Protein AF-0000000067925619 (afdb_homodimer)

Organism: Mesorhizobium plurifarium (NCBI:txid69974)

pLDDT: mean 76.19, std 25.19, range [33.88, 98.88]

Structure (mmCIF, N/CA/C/O backbone):
data_AF-0000000067925619-model_v1
#
loop_
_entity.id
_entity.type
_entity.pdbx_description
1 polymer Antitoxin
#
loop_
_atom_site.group_PDB
_atom_site.id
_atom_site.type_symbol
_atom_site.label_atom_id
_atom_site.label_alt_id
_atom_site.label_comp_id
_atom_site.label_asym_id
_atom_site.label_entity_id
_atom_site.label_seq_id
_atom_site.pdbx_PDB_ins_code
_atom_site.Cartn_x
_atom_site.Cartn_y
_atom_site.Cartn_z
_atom_site.occupancy
_atom_site.B_iso_or_equiv
_atom_site.auth_seq_id
_atom_site.auth_comp_id
_atom_site.auth_asym_id
_atom_site.auth_atom_id
_atom_site.pdbx_PDB_model_num
ATOM 1 N N . MET A 1 1 ? -0.078 -4.473 13.352 1 92.56 1 MET A N 1
ATOM 2 C CA . MET A 1 1 ? -0.211 -4.531 11.898 1 92.56 1 MET A CA 1
ATOM 3 C C . MET A 1 1 ? 0.099 -5.934 11.383 1 92.56 1 MET A C 1
ATOM 5 O O . MET A 1 1 ? 1.13 -6.512 11.727 1 92.56 1 MET A O 1
ATOM 9 N N . LYS A 1 2 ? -0.859 -6.633 10.609 1 97.44 2 LYS A N 1
ATOM 10 C CA . LYS A 1 2 ? -0.657 -7.965 10.047 1 97.44 2 LYS A CA 1
ATOM 11 C C . LYS A 1 2 ? 0.432 -7.949 8.977 1 97.44 2 LYS A C 1
ATOM 13 O O . LYS A 1 2 ? 0.589 -6.961 8.258 1 97.44 2 LYS A O 1
ATOM 18 N N . GLN A 1 3 ? 1.152 -9.117 8.922 1 98.56 3 GLN A N 1
ATOM 19 C CA . GLN A 1 3 ? 2.252 -9.203 7.965 1 98.56 3 GLN A CA 1
ATOM 20 C C . GLN A 1 3 ? 2.068 -10.383 7.02 1 98.56 3 GLN A C 1
ATOM 22 O O . GLN A 1 3 ? 1.642 -11.461 7.438 1 98.56 3 GLN A O 1
ATOM 27 N N . TYR A 1 4 ? 2.408 -10.203 5.801 1 98.69 4 TYR A N 1
ATOM 28 C CA . TYR A 1 4 ? 2.414 -11.25 4.785 1 98.69 4 TYR A CA 1
ATOM 29 C C . TYR A 1 4 ? 3.736 -11.266 4.027 1 98.69 4 TYR A C 1
ATOM 31 O O . TYR A 1 4 ? 4.289 -10.211 3.707 1 98.69 4 TYR A O 1
ATOM 39 N N . PRO A 1 5 ? 4.266 -12.453 3.791 1 98.69 5 PRO A N 1
ATOM 40 C CA . PRO A 1 5 ? 5.395 -12.492 2.859 1 98.69 5 PRO A CA 1
ATOM 41 C C . PRO A 1 5 ? 5.004 -12.094 1.439 1 98.69 5 PRO A C 1
ATOM 43 O O . PRO A 1 5 ? 3.867 -12.328 1.018 1 98.69 5 PRO A O 1
ATOM 46 N N . SER A 1 6 ? 5.895 -11.406 0.731 1 98.56 6 SER A N 1
ATOM 47 C CA . SER A 1 6 ? 5.629 -10.969 -0.634 1 98.56 6 SER A CA 1
ATOM 48 C C . SER A 1 6 ? 5.148 -12.117 -1.507 1 98.56 6 SER A C 1
ATOM 50 O O . SER A 1 6 ? 4.34 -11.922 -2.418 1 98.56 6 SER A O 1
ATOM 52 N N . THR A 1 7 ? 5.613 -13.367 -1.2 1 97.94 7 THR A N 1
ATOM 53 C CA . THR A 1 7 ? 5.191 -14.539 -1.955 1 97.94 7 THR A CA 1
ATOM 54 C C . THR A 1 7 ? 3.68 -14.734 -1.853 1 97.94 7 THR A C 1
ATOM 56 O O . THR A 1 7 ? 3.062 -15.328 -2.742 1 97.94 7 THR A O 1
ATOM 59 N N . ASP A 1 8 ? 3.064 -14.25 -0.784 1 98.5 8 ASP A N 1
ATOM 60 C CA . ASP A 1 8 ? 1.619 -14.375 -0.619 1 98.5 8 ASP A CA 1
ATOM 61 C C . ASP A 1 8 ? 0.874 -13.516 -1.637 1 98.5 8 ASP A C 1
ATOM 63 O O . ASP A 1 8 ? -0.281 -13.797 -1.967 1 98.5 8 ASP A O 1
ATOM 67 N N . LEU A 1 9 ? 1.46 -12.461 -2.139 1 98.56 9 LEU A N 1
ATOM 68 C CA . LEU A 1 9 ? 0.849 -11.664 -3.197 1 98.56 9 LEU A CA 1
ATOM 69 C C . LEU A 1 9 ? 0.691 -12.484 -4.473 1 98.56 9 LEU A C 1
ATOM 71 O O . LEU A 1 9 ? -0.276 -12.305 -5.219 1 98.56 9 LEU A O 1
ATOM 75 N N . LYS A 1 10 ? 1.576 -13.43 -4.625 1 96.94 10 LYS A N 1
ATOM 76 C CA . LYS A 1 10 ? 1.516 -14.312 -5.789 1 96.94 10 LYS A CA 1
ATOM 77 C C . LYS A 1 10 ? 0.575 -15.492 -5.535 1 96.94 10 LYS A C 1
ATOM 79 O O . LYS A 1 10 ? -0.207 -15.867 -6.41 1 96.94 10 LYS A O 1
ATOM 84 N N . GLN A 1 11 ? 0.623 -16 -4.352 1 97.38 11 GLN A N 1
ATOM 85 C CA . GLN A 1 11 ? 0.005 -17.297 -4.078 1 97.38 11 GLN A CA 1
ATOM 86 C C . GLN A 1 11 ? -1.376 -17.125 -3.453 1 97.38 11 GLN A C 1
ATOM 88 O O . GLN A 1 11 ? -2.246 -17.984 -3.613 1 97.38 11 GLN A O 1
ATOM 93 N N . ASN A 1 12 ? -1.555 -16.094 -2.658 1 98 12 ASN A N 1
ATOM 94 C CA . ASN A 1 12 ? -2.77 -15.883 -1.879 1 98 12 ASN A CA 1
ATOM 95 C C . ASN A 1 12 ? -3.242 -14.438 -1.968 1 98 12 ASN A C 1
ATOM 97 O O . ASN A 1 12 ? -3.576 -13.828 -0.952 1 98 12 ASN A O 1
ATOM 101 N N . LEU A 1 13 ? -3.258 -13.93 -3.17 1 98.44 13 LEU A N 1
ATOM 102 C CA . LEU A 1 13 ? -3.527 -12.516 -3.381 1 98.44 13 LEU A CA 1
ATOM 103 C C . LEU A 1 13 ? -4.867 -12.117 -2.768 1 98.44 13 LEU A C 1
ATOM 105 O O . LEU A 1 13 ? -4.965 -11.094 -2.086 1 98.44 13 LEU A O 1
ATOM 109 N N . GLY A 1 14 ? -5.918 -12.844 -3.01 1 98.06 14 GLY A N 1
ATOM 110 C CA . GLY A 1 14 ? -7.254 -12.547 -2.52 1 98.06 14 GLY A CA 1
ATOM 111 C C 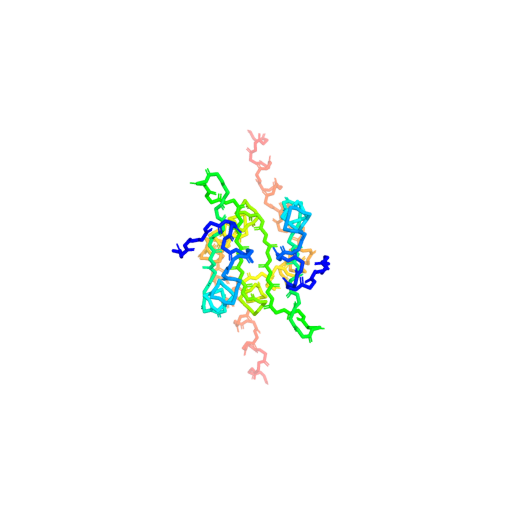. GLY A 1 14 ? -7.305 -12.32 -1.021 1 98.06 14 GLY A C 1
ATOM 112 O O . GLY A 1 14 ? -7.922 -11.359 -0.553 1 98.06 14 GLY A O 1
ATOM 113 N N . ASP A 1 15 ? -6.656 -13.203 -0.279 1 98.44 15 ASP A N 1
ATOM 114 C CA . ASP A 1 15 ? -6.621 -13.102 1.177 1 98.44 15 ASP A CA 1
ATOM 115 C C . ASP A 1 15 ? -5.859 -11.859 1.62 1 98.44 15 ASP A C 1
ATOM 117 O O . ASP A 1 15 ? -6.27 -11.172 2.562 1 98.44 15 ASP A O 1
ATOM 121 N N . VAL A 1 16 ? -4.746 -11.586 0.963 1 98.75 16 VAL A N 1
ATOM 122 C CA . VAL A 1 16 ? -3.93 -10.422 1.315 1 98.75 16 VAL A CA 1
ATOM 123 C C . VAL A 1 16 ? -4.715 -9.141 1.051 1 98.75 16 VAL A C 1
ATOM 125 O O . VAL A 1 16 ? -4.738 -8.234 1.889 1 98.75 16 VAL A O 1
ATOM 128 N N . LEU A 1 17 ? -5.418 -9.055 -0.112 1 98.69 17 LEU A N 1
ATOM 129 C CA . LEU A 1 17 ? -6.211 -7.879 -0.438 1 98.69 17 LEU A CA 1
ATOM 130 C C . LEU A 1 17 ? -7.379 -7.727 0.531 1 98.69 17 LEU A C 1
ATOM 132 O O . LEU A 1 17 ? -7.719 -6.609 0.931 1 98.69 17 LEU A O 1
ATOM 136 N N . ALA A 1 18 ? -7.992 -8.828 0.896 1 98.69 18 ALA A N 1
ATOM 137 C CA . ALA A 1 18 ? -9.078 -8.781 1.871 1 98.69 18 ALA A CA 1
ATOM 138 C C . ALA A 1 18 ? -8.594 -8.211 3.203 1 98.69 18 ALA A C 1
ATOM 140 O O . ALA A 1 18 ? -9.266 -7.371 3.807 1 98.69 18 ALA A O 1
ATOM 141 N N . ALA A 1 19 ? -7.461 -8.672 3.633 1 98.75 19 ALA A N 1
ATOM 142 C CA . ALA A 1 19 ? -6.879 -8.156 4.871 1 98.75 19 ALA A CA 1
ATOM 143 C C . ALA A 1 19 ? -6.57 -6.668 4.754 1 98.75 19 ALA A C 1
ATOM 145 O O . ALA A 1 19 ? -6.871 -5.891 5.664 1 98.75 19 ALA A O 1
ATOM 146 N N . ALA A 1 20 ? -6.055 -6.238 3.637 1 98.62 20 ALA A N 1
ATOM 147 C CA . ALA A 1 20 ? -5.688 -4.844 3.393 1 98.62 20 ALA A CA 1
ATOM 148 C C . ALA A 1 20 ? -6.926 -3.953 3.33 1 98.62 20 ALA A C 1
ATOM 150 O O . ALA A 1 20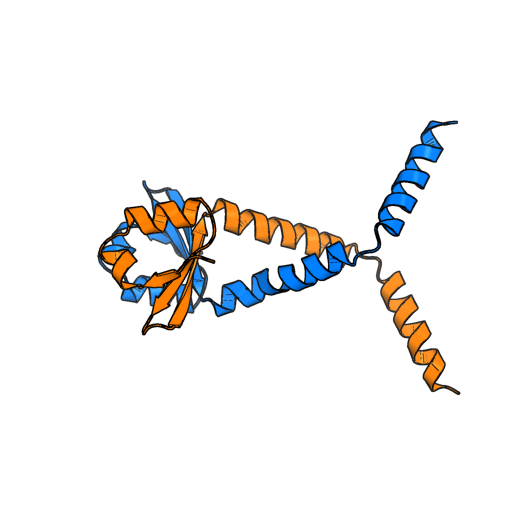 ? -6.84 -2.746 3.566 1 98.62 20 ALA A O 1
ATOM 151 N N . SER A 1 21 ? -8.062 -4.555 2.939 1 98.38 21 SER A N 1
ATOM 152 C CA . SER A 1 21 ? -9.312 -3.801 2.885 1 98.38 21 SER A CA 1
ATOM 153 C C . SER A 1 21 ? -9.789 -3.418 4.281 1 98.38 21 SER A C 1
ATOM 155 O O . SER A 1 21 ? -10.508 -2.432 4.449 1 98.38 21 SER A O 1
ATOM 157 N N . GLN A 1 22 ? -9.383 -4.223 5.262 1 98.06 22 GLN A N 1
ATOM 158 C CA . GLN A 1 22 ? -9.82 -3.98 6.629 1 98.06 22 GLN A CA 1
ATOM 159 C C . GLN A 1 22 ? -8.875 -3.037 7.359 1 98.06 22 GLN A C 1
ATOM 161 O O . GLN A 1 22 ? -9.312 -2.164 8.109 1 98.06 22 GLN A O 1
ATOM 166 N N . GLN A 1 23 ? -7.617 -3.246 7.176 1 97.56 23 GLN A N 1
ATOM 167 C CA . GLN A 1 23 ? -6.562 -2.422 7.758 1 97.56 23 GLN A CA 1
ATOM 168 C C . GLN A 1 23 ? -5.262 -2.557 6.977 1 97.56 23 GLN A C 1
ATOM 170 O O . GLN A 1 23 ? -5.02 -3.582 6.336 1 97.56 23 GLN A O 1
ATOM 175 N N . PRO A 1 24 ? -4.406 -1.529 7.059 1 97.69 24 PRO A N 1
ATOM 176 C CA . PRO A 1 24 ? -3.105 -1.665 6.395 1 97.69 24 PRO A CA 1
ATOM 177 C C . PRO A 1 24 ? -2.352 -2.92 6.828 1 97.69 24 PRO A C 1
ATOM 179 O O . PRO A 1 24 ? -2.395 -3.297 8 1 97.69 24 PRO A O 1
ATOM 182 N N . VAL A 1 25 ? -1.647 -3.514 5.844 1 98.69 25 VAL A N 1
ATOM 183 C CA . VAL A 1 25 ? -0.834 -4.688 6.148 1 98.69 25 VAL A CA 1
ATOM 184 C C . VAL A 1 25 ? 0.589 -4.477 5.641 1 98.69 25 VAL A C 1
ATOM 186 O O . VAL A 1 25 ? 0.806 -3.752 4.664 1 98.69 25 VAL A O 1
ATOM 189 N N . SER A 1 26 ? 1.506 -5.133 6.305 1 98.69 26 SER A N 1
ATOM 190 C CA . SER A 1 26 ? 2.9 -5.062 5.875 1 98.69 26 SER A CA 1
ATOM 191 C C . SER A 1 26 ? 3.26 -6.238 4.977 1 98.69 26 SER A C 1
ATOM 193 O O . SER A 1 26 ? 2.82 -7.367 5.211 1 98.69 26 SER A O 1
ATOM 195 N N . ILE A 1 27 ? 3.918 -5.969 3.98 1 98.88 27 ILE A N 1
ATOM 196 C CA . ILE A 1 27 ? 4.469 -6.973 3.082 1 98.88 27 ILE A CA 1
ATOM 197 C C . ILE A 1 27 ? 5.961 -7.148 3.355 1 98.88 27 ILE A C 1
ATOM 199 O O . ILE A 1 27 ? 6.723 -6.18 3.326 1 98.88 27 ILE A O 1
ATOM 203 N N . THR A 1 28 ? 6.355 -8.406 3.658 1 98.81 28 THR A N 1
ATOM 204 C CA . THR A 1 28 ? 7.75 -8.672 3.99 1 98.81 28 THR A CA 1
ATOM 205 C C . THR A 1 28 ? 8.5 -9.227 2.781 1 98.81 28 THR A C 1
ATOM 207 O O . THR A 1 28 ? 7.926 -9.945 1.967 1 98.81 28 THR A O 1
ATOM 210 N N . ARG A 1 29 ? 9.625 -8.797 2.637 1 97.81 29 ARG A N 1
ATOM 211 C CA . ARG A 1 29 ? 10.625 -9.383 1.755 1 97.81 29 ARG A CA 1
ATOM 212 C C . ARG A 1 29 ? 11.859 -9.805 2.541 1 97.81 29 ARG A C 1
ATOM 214 O O . ARG A 1 29 ? 12.375 -9.047 3.365 1 97.81 29 ARG A O 1
ATOM 221 N N . HIS A 1 30 ? 12.328 -10.953 2.246 1 96.94 30 HIS A N 1
ATOM 222 C CA . HIS A 1 30 ? 13.453 -11.508 2.984 1 96.94 30 HIS A CA 1
ATOM 223 C C . HIS A 1 30 ? 13.219 -11.43 4.488 1 96.94 30 HIS A C 1
ATOM 225 O O . HIS A 1 30 ? 14.094 -10.977 5.234 1 96.94 30 HIS A O 1
ATOM 231 N N . ASN A 1 31 ? 12.062 -11.664 4.816 1 96.81 31 ASN A N 1
ATOM 232 C CA . ASN A 1 31 ? 11.625 -11.82 6.199 1 96.81 31 ASN A CA 1
ATOM 233 C C . ASN A 1 31 ? 11.625 -10.484 6.941 1 96.81 31 ASN A C 1
ATOM 235 O O . ASN A 1 31 ? 11.633 -10.453 8.172 1 96.81 31 ASN A O 1
ATOM 239 N N . LYS A 1 32 ? 11.688 -9.391 6.289 1 98.06 32 LYS A N 1
ATOM 240 C CA . LYS A 1 32 ? 11.609 -8.047 6.859 1 98.06 32 LYS A CA 1
ATOM 241 C C . LYS A 1 32 ? 10.484 -7.242 6.211 1 98.06 32 LYS A C 1
ATOM 243 O O . LYS A 1 32 ? 10.297 -7.297 4.996 1 98.06 32 LYS A O 1
ATOM 248 N N . PRO A 1 33 ? 9.773 -6.496 7.023 1 98.56 33 PRO A N 1
ATOM 249 C CA . PRO A 1 33 ? 8.766 -5.617 6.418 1 98.56 33 PRO A CA 1
ATOM 250 C C . PRO A 1 33 ? 9.383 -4.586 5.473 1 98.56 33 PRO A C 1
ATOM 252 O O . PRO A 1 33 ? 10.305 -3.861 5.859 1 98.56 33 PRO A O 1
ATOM 255 N N . ARG A 1 34 ? 8.898 -4.523 4.258 1 98.69 34 ARG A N 1
ATOM 256 C CA . ARG A 1 34 ? 9.477 -3.604 3.285 1 98.69 34 ARG A CA 1
ATOM 257 C C . ARG A 1 34 ? 8.406 -2.723 2.65 1 98.69 34 ARG A C 1
ATOM 259 O O . ARG A 1 34 ? 8.703 -1.622 2.18 1 98.69 34 ARG A O 1
ATOM 266 N N . TYR A 1 35 ? 7.16 -3.146 2.625 1 98.75 35 TYR A N 1
ATOM 267 C CA . TYR A 1 35 ? 6.07 -2.438 1.965 1 98.75 35 TYR A CA 1
ATOM 268 C C . TYR A 1 35 ? 4.816 -2.436 2.832 1 98.75 35 TYR A C 1
ATOM 270 O O . TYR A 1 35 ? 4.719 -3.197 3.799 1 98.75 35 TYR A O 1
ATOM 278 N N . VAL A 1 36 ? 3.93 -1.538 2.506 1 98.56 36 VAL A N 1
ATOM 279 C CA . VAL A 1 36 ? 2.6 -1.494 3.105 1 98.56 36 VAL A CA 1
ATOM 280 C C . VAL A 1 36 ? 1.538 -1.483 2.008 1 98.56 36 VAL A C 1
ATOM 282 O O . VAL A 1 36 ? 1.682 -0.782 1.003 1 98.56 36 VAL A O 1
ATOM 285 N N . LEU A 1 37 ? 0.6 -2.297 2.174 1 98.81 37 LEU A N 1
ATOM 286 C CA . LEU A 1 37 ? -0.582 -2.379 1.323 1 98.81 37 LEU A CA 1
ATOM 287 C C . LEU A 1 37 ? -1.836 -1.979 2.094 1 98.81 37 LEU A C 1
ATOM 289 O O . LEU A 1 37 ? -2.049 -2.43 3.221 1 98.81 37 LEU A O 1
ATOM 293 N N . MET A 1 38 ? -2.607 -1.093 1.516 1 98 38 MET A N 1
ATOM 294 C CA . MET A 1 38 ? -3.822 -0.63 2.178 1 98 38 MET A CA 1
ATOM 295 C C . MET A 1 38 ? -4.891 -0.256 1.156 1 98 38 MET A C 1
ATOM 297 O O . MET A 1 38 ? -4.598 -0.129 -0.034 1 98 38 MET A O 1
ATOM 301 N N . SER A 1 39 ? -6.102 -0.103 1.636 1 98.19 39 SER A N 1
ATOM 302 C CA . SER A 1 39 ? -7.168 0.337 0.741 1 98.19 39 SER A CA 1
ATOM 303 C C . SER A 1 39 ? -6.957 1.78 0.296 1 98.19 39 SER A C 1
ATOM 305 O O . SER A 1 39 ? -6.324 2.566 1.004 1 98.19 39 SER A O 1
ATOM 307 N N . ILE A 1 40 ? -7.473 2.062 -0.79 1 96.62 40 ILE A N 1
ATOM 308 C CA . ILE A 1 40 ? -7.371 3.426 -1.3 1 96.62 40 ILE A CA 1
ATOM 309 C C . ILE A 1 40 ? -8.094 4.383 -0.355 1 96.62 40 ILE A C 1
ATOM 311 O O . ILE A 1 40 ? -7.656 5.523 -0.162 1 96.62 40 ILE A O 1
ATOM 315 N N . GLU A 1 41 ? -9.148 3.988 0.225 1 94.38 41 GLU A N 1
ATOM 316 C CA . GLU A 1 41 ? -9.883 4.805 1.185 1 94.38 41 GLU A CA 1
ATOM 317 C C . GLU A 1 41 ? -9.031 5.129 2.406 1 94.38 41 GLU A C 1
ATOM 319 O O . GLU A 1 41 ? -8.992 6.277 2.855 1 94.38 41 GLU A O 1
ATOM 324 N N . ALA A 1 42 ? -8.344 4.156 2.934 1 92.44 42 ALA A N 1
ATOM 325 C CA . ALA A 1 42 ? -7.457 4.363 4.074 1 92.44 42 ALA A CA 1
ATOM 326 C C . ALA A 1 42 ? -6.316 5.309 3.715 1 92.44 42 ALA A C 1
ATOM 328 O O . ALA A 1 42 ? -5.934 6.164 4.516 1 92.44 42 ALA A O 1
ATOM 329 N N . TYR A 1 43 ? -5.832 5.125 2.568 1 93.06 43 TYR A N 1
ATOM 330 C CA . TYR A 1 43 ? -4.754 5.977 2.078 1 93.06 43 TYR A CA 1
ATOM 331 C C . TYR A 1 43 ? -5.203 7.43 1.99 1 93.06 43 TYR A C 1
ATOM 333 O O . TYR A 1 43 ? -4.527 8.328 2.494 1 93.06 43 TYR A O 1
ATOM 341 N N . GLU A 1 44 ? -6.34 7.664 1.399 1 88.06 44 GLU A N 1
ATOM 342 C CA . GLU A 1 44 ? -6.867 9.016 1.226 1 88.06 44 GLU A CA 1
ATOM 343 C C . GLU A 1 44 ? -7.211 9.648 2.57 1 88.06 44 GLU A C 1
ATOM 345 O O . GLU A 1 44 ? -7.023 10.852 2.76 1 88.06 44 GLU A O 1
ATOM 350 N N . ALA A 1 45 ? -7.785 8.859 3.436 1 84.75 45 ALA A N 1
ATOM 351 C CA . ALA A 1 45 ? -8.148 9.352 4.762 1 84.75 45 ALA A CA 1
ATOM 352 C C . ALA A 1 45 ? -6.91 9.828 5.523 1 84.75 45 ALA A C 1
ATOM 354 O O . ALA A 1 45 ? -6.984 10.773 6.312 1 84.75 45 ALA A O 1
ATOM 355 N N . ARG A 1 46 ? -5.914 9.195 5.262 1 77.75 46 ARG A N 1
ATOM 356 C CA . ARG A 1 46 ? -4.699 9.477 6.027 1 77.75 46 ARG A CA 1
ATOM 357 C C . ARG A 1 46 ? -3.869 10.562 5.359 1 77.75 46 ARG A C 1
ATOM 359 O O . ARG A 1 46 ? -3.176 11.328 6.035 1 77.75 46 ARG A O 1
ATOM 366 N N . PHE A 1 47 ? -3.918 10.539 4.121 1 70.81 47 PHE A N 1
ATOM 367 C CA . PHE A 1 47 ? -2.941 11.367 3.428 1 70.81 47 PHE A CA 1
ATOM 368 C C . PHE A 1 47 ? -3.633 12.453 2.609 1 70.81 47 PHE A C 1
ATOM 370 O O . PHE A 1 47 ? -2.973 13.305 2.016 1 70.81 47 PHE A O 1
ATOM 377 N N . ALA A 1 48 ? -4.867 12.281 2.283 1 59.09 48 ALA A N 1
ATOM 378 C CA . ALA A 1 48 ? -5.59 13.336 1.579 1 59.09 48 ALA A CA 1
ATOM 379 C C . ALA A 1 48 ? -5.387 14.688 2.262 1 59.09 48 ALA A C 1
ATOM 381 O O . ALA A 1 48 ? -5.398 15.734 1.604 1 59.09 48 ALA A O 1
ATOM 382 N N . ASP A 1 49 ? -5.258 14.453 3.51 1 51.5 49 ASP A N 1
ATOM 383 C CA . ASP A 1 49 ? -5.137 15.766 4.129 1 51.5 49 ASP A CA 1
ATOM 384 C C . ASP A 1 49 ? -3.846 16.453 3.693 1 51.5 49 ASP A C 1
ATOM 386 O O . ASP A 1 49 ? -3.709 17.672 3.834 1 51.5 49 ASP A O 1
ATOM 390 N N . ASP A 1 50 ? -2.93 15.609 3.229 1 48.84 50 ASP A N 1
ATOM 391 C CA . ASP A 1 50 ? -1.692 16.281 2.842 1 48.84 50 ASP A CA 1
ATOM 392 C C . ASP A 1 50 ? -1.939 17.281 1.716 1 48.84 50 ASP A C 1
ATOM 394 O O . ASP A 1 50 ? -1.207 18.266 1.579 1 48.84 50 ASP A O 1
ATOM 398 N N . SER A 1 51 ? -2.773 16.906 0.804 1 48.34 51 SER A N 1
ATOM 399 C CA . SER A 1 51 ? -3.08 17.906 -0.211 1 48.34 51 SER A CA 1
ATOM 400 C C . SER A 1 51 ? -3.623 19.188 0.42 1 48.34 51 SER A C 1
ATOM 402 O O . SER A 1 51 ? -3.311 20.297 -0.033 1 48.34 51 SER A O 1
ATOM 404 N N . ARG A 1 52 ? -4.449 18.938 1.388 1 45.38 52 ARG A N 1
ATOM 405 C CA . ARG A 1 52 ? -4.93 20.156 2.039 1 45.38 52 ARG A CA 1
ATOM 406 C C . ARG A 1 52 ? -3.812 20.828 2.83 1 45.38 52 ARG A C 1
ATOM 408 O O . ARG A 1 52 ? -3.723 22.062 2.863 1 45.38 52 ARG A O 1
ATOM 415 N N . ARG A 1 53 ? -2.984 19.938 3.4 1 46.25 53 ARG A N 1
ATOM 416 C CA . ARG A 1 53 ? -1.927 20.609 4.152 1 46.25 53 ARG A CA 1
ATOM 417 C C . ARG A 1 53 ? -0.893 21.219 3.213 1 46.25 53 ARG A C 1
ATOM 419 O O . ARG A 1 53 ? -0.328 22.281 3.506 1 46.25 53 ARG A O 1
ATOM 426 N N . ALA A 1 54 ? -0.589 20.625 2.15 1 44.75 54 ALA A N 1
ATOM 427 C CA . ALA A 1 54 ? 0.267 21.266 1.151 1 44.75 54 ALA A CA 1
ATOM 428 C C . ALA A 1 54 ? -0.344 22.578 0.659 1 44.75 54 ALA A C 1
ATOM 430 O O . ALA A 1 54 ? 0.367 23.562 0.462 1 44.75 54 ALA A O 1
ATOM 431 N N . TYR A 1 55 ? -1.593 22.469 0.497 1 42.84 55 TYR A N 1
ATOM 432 C CA . TYR A 1 55 ? -2.287 23.703 0.18 1 42.84 55 TYR A CA 1
ATOM 433 C C . TYR A 1 55 ? -2.273 24.656 1.37 1 42.84 55 TYR A C 1
ATOM 435 O O . TYR A 1 55 ? -2.135 25.875 1.202 1 42.84 55 TYR A O 1
ATOM 443 N N . ALA A 1 56 ? -2.391 24.062 2.492 1 44.5 56 ALA A N 1
ATOM 444 C CA . ALA A 1 56 ? -2.346 24.906 3.688 1 44.5 56 ALA A CA 1
ATOM 445 C C . ALA A 1 56 ? -0.921 25.375 3.982 1 44.5 56 ALA A C 1
ATOM 447 O O . ALA A 1 56 ? -0.707 26.5 4.441 1 44.5 56 ALA A O 1
ATOM 448 N N . ALA A 1 57 ? 0.015 24.469 3.84 1 43.81 57 ALA A N 1
ATOM 449 C CA . ALA A 1 57 ? 1.406 24.875 4.02 1 43.81 57 ALA A CA 1
ATOM 450 C C . ALA A 1 57 ? 1.827 25.875 2.949 1 43.81 57 ALA A C 1
ATOM 452 O O . ALA A 1 57 ? 2.586 26.812 3.225 1 43.81 57 ALA A O 1
ATOM 453 N N . LYS A 1 58 ? 1.479 25.594 1.758 1 43.44 58 LYS A N 1
ATOM 454 C CA . LYS A 1 58 ? 1.758 26.562 0.697 1 43.44 58 LYS A CA 1
ATOM 455 C C . LYS A 1 58 ? 1.009 27.875 0.933 1 43.44 58 LYS A C 1
ATOM 457 O O . LYS A 1 58 ? 1.519 28.953 0.621 1 43.44 58 LYS A O 1
ATOM 462 N N . ASP A 1 59 ? -0.142 27.672 1.488 1 41.5 59 ASP A N 1
ATOM 463 C CA . ASP A 1 59 ? -0.926 28.859 1.805 1 41.5 59 ASP A CA 1
ATOM 464 C C . ASP A 1 59 ? -0.671 29.328 3.238 1 41.5 59 ASP A C 1
ATOM 466 O O . ASP A 1 59 ? -1.269 30.297 3.697 1 41.5 59 ASP A O 1
ATOM 470 N N . ALA A 1 60 ? 0.073 28.438 4.016 1 41.78 60 ALA A N 1
ATOM 471 C CA . ALA A 1 60 ? 0.474 28.922 5.336 1 41.78 60 ALA A CA 1
ATOM 472 C C . ALA A 1 60 ? 1.392 30.141 5.215 1 41.78 60 ALA A C 1
ATOM 474 O O . ALA A 1 60 ? 2.332 30.141 4.414 1 41.78 60 ALA A O 1
ATOM 475 N N . PRO A 1 61 ? 1.091 31.328 5.582 1 39.47 61 PRO A N 1
ATOM 476 C CA . PRO A 1 61 ? 1.814 32.594 5.367 1 39.47 61 PRO A CA 1
ATOM 477 C C . PRO A 1 61 ? 3.287 32.5 5.758 1 39.47 61 PRO A C 1
ATOM 479 O O . PRO A 1 61 ? 3.611 32.031 6.855 1 39.47 61 PRO A O 1
ATOM 482 N N . VAL A 1 62 ? 4.289 32.281 4.91 1 42.44 62 VAL A N 1
ATOM 483 C CA . VAL A 1 62 ? 5.723 32.562 5.012 1 42.44 62 VAL A CA 1
ATOM 484 C C . VAL A 1 62 ? 5.988 33.594 6.086 1 42.44 62 VAL A C 1
ATOM 486 O O . VAL A 1 62 ? 7.098 33.688 6.621 1 42.44 62 VAL A O 1
ATOM 489 N N . GLU A 1 63 ? 5.035 34.438 6.277 1 40.16 63 GLU A N 1
ATOM 490 C CA . GLU A 1 63 ? 5.125 35.594 7.156 1 40.16 63 GLU A CA 1
ATOM 491 C C . GLU A 1 63 ? 5.281 35.156 8.617 1 40.16 63 GLU A C 1
ATOM 493 O O . GLU A 1 63 ? 5.953 35.844 9.398 1 40.16 63 GLU A O 1
ATOM 498 N N . HIS A 1 64 ? 4.691 34 9.008 1 43.66 64 HIS A N 1
ATOM 499 C CA . HIS A 1 64 ? 4.852 33.625 10.414 1 43.66 64 HIS A CA 1
ATOM 500 C C . HIS A 1 64 ? 6.227 33.031 10.688 1 43.66 64 HIS A C 1
ATOM 502 O O . HIS A 1 64 ? 6.777 33.188 11.773 1 43.66 64 HIS A O 1
ATOM 508 N N . VAL A 1 65 ? 6.758 32.438 9.68 1 43.66 65 VAL A N 1
ATOM 509 C CA . VAL A 1 65 ? 8.102 31.891 9.867 1 43.66 65 VAL A CA 1
ATOM 510 C C . VAL A 1 65 ? 9.117 33.031 9.836 1 43.66 65 VAL A C 1
ATOM 512 O O . VAL A 1 65 ? 10.094 33.031 10.586 1 43.66 65 VAL A O 1
ATOM 515 N N . GLU A 1 66 ? 8.945 33.906 8.859 1 39.81 66 GLU A N 1
ATOM 516 C CA . GLU A 1 66 ? 9.82 35.094 8.797 1 39.81 66 GLU A CA 1
ATOM 517 C C . GLU A 1 66 ? 9.734 35.906 10.086 1 39.81 66 GLU A C 1
ATOM 519 O O . GLU A 1 66 ? 10.719 36.5 10.508 1 39.81 66 GLU A O 1
ATOM 524 N N . MET A 1 67 ? 8.547 35.906 10.727 1 40.41 67 MET A N 1
ATOM 525 C CA . MET A 1 67 ? 8.391 36.656 11.969 1 40.41 67 MET A CA 1
ATOM 526 C C . MET A 1 67 ? 9.102 35.938 13.117 1 40.41 67 MET A C 1
ATOM 528 O O . MET A 1 67 ? 9.695 36.594 13.977 1 40.41 67 MET A O 1
ATOM 532 N N . LEU A 1 68 ? 9.188 34.625 13.023 1 45 68 LEU A N 1
ATOM 533 C CA . LEU A 1 68 ? 9.883 33.875 14.07 1 45 68 LEU A CA 1
ATOM 534 C C . LEU A 1 68 ? 11.398 33.969 13.883 1 45 68 LEU A C 1
ATOM 536 O O . LEU A 1 68 ? 12.141 34.094 14.852 1 45 68 LEU A O 1
ATOM 540 N N . GLU A 1 69 ? 11.797 33.875 12.625 1 44.78 69 GLU A N 1
ATOM 541 C CA . GLU A 1 69 ? 13.227 34 12.367 1 44.78 69 GLU A CA 1
ATOM 542 C C . GLU A 1 69 ? 13.734 35.406 12.688 1 44.78 69 GLU A C 1
ATOM 544 O O . GLU A 1 69 ? 14.836 35.562 13.211 1 44.78 69 GLU A O 1
ATOM 549 N N . GLU A 1 70 ? 12.961 36.312 12.328 1 42.94 70 GLU A N 1
ATOM 550 C CA . GLU A 1 70 ? 13.328 37.688 12.656 1 42.94 70 GLU A CA 1
ATOM 551 C C . GLU A 1 70 ? 13.336 37.906 14.172 1 42.94 70 GLU A C 1
ATOM 553 O O . GLU A 1 70 ? 14.211 38.594 14.695 1 42.94 70 GLU A O 1
ATOM 558 N N . TYR A 1 71 ? 12.477 37.188 14.914 1 41.09 71 TYR A N 1
ATOM 559 C CA . TYR A 1 71 ? 12.477 37.312 16.359 1 41.09 71 TYR A CA 1
ATOM 560 C C . TYR A 1 71 ? 13.672 36.594 16.969 1 41.09 71 TYR A C 1
ATOM 562 O O . TYR A 1 71 ? 14.273 37.062 17.938 1 41.09 71 TYR A O 1
ATOM 570 N N . ALA A 1 72 ? 14.086 35.5 16.359 1 46.34 72 ALA A N 1
ATOM 571 C CA . ALA A 1 72 ? 15.234 34.781 16.906 1 46.34 72 ALA A CA 1
ATOM 572 C C . ALA A 1 72 ? 16.547 35.469 16.531 1 46.34 72 ALA A C 1
ATOM 574 O O . ALA A 1 72 ? 17.516 35.406 17.297 1 46.34 72 ALA A O 1
ATOM 575 N N . ALA A 1 73 ? 16.609 35.875 15.375 1 45.56 73 ALA A N 1
ATOM 576 C CA . ALA A 1 73 ? 17.828 36.562 14.961 1 45.56 73 ALA A CA 1
ATOM 577 C C . ALA A 1 73 ? 18.062 37.844 15.773 1 45.56 73 ALA A C 1
ATOM 579 O O . ALA A 1 73 ? 19.203 38.25 15.969 1 45.56 73 ALA A O 1
ATOM 580 N N . GLY A 1 74 ? 16.922 38.406 16.094 1 46.09 74 GLY A N 1
ATOM 581 C CA . GLY A 1 74 ? 17.125 39.625 16.859 1 46.09 74 GLY A CA 1
ATOM 582 C C . GLY A 1 74 ? 17.812 39.406 18.188 1 46.09 74 GLY A C 1
ATOM 583 O O . GLY A 1 74 ? 18.234 40.344 18.844 1 46.09 74 GLY A O 1
ATOM 584 N N . GLU A 1 75 ? 17.594 38.188 18.734 1 47.66 75 GLU A N 1
ATOM 585 C CA . GLU A 1 75 ? 18.172 38.094 20.062 1 47.66 75 GLU A CA 1
ATOM 586 C C . GLU A 1 75 ? 19.688 37.938 20 1 47.66 75 GLU A C 1
ATOM 588 O O . GLU A 1 75 ? 20.391 38.094 21.016 1 47.66 75 GLU A O 1
ATOM 593 N N . SER A 1 76 ? 20.141 37.438 18.844 1 47.25 76 SER A N 1
ATOM 594 C CA . SER A 1 76 ? 21.594 37.25 18.969 1 47.25 76 SER A CA 1
ATOM 595 C C . SER A 1 76 ? 22.328 38.562 18.781 1 47.25 76 SER A C 1
ATOM 597 O O . SER A 1 76 ? 23.547 38.625 18.875 1 47.25 76 SER A O 1
ATOM 599 N N . ARG A 1 77 ? 21.672 39.625 18.25 1 46 77 ARG A N 1
ATOM 600 C CA . ARG A 1 77 ? 22.531 40.781 18.047 1 46 77 ARG A CA 1
ATOM 601 C C . ARG A 1 77 ? 22.828 41.469 19.375 1 46 77 ARG A C 1
ATOM 603 O O . ARG A 1 77 ? 23.797 42.25 19.469 1 46 77 ARG A O 1
ATOM 610 N N . ASP A 1 78 ? 22.156 41.219 20.469 1 33.94 78 ASP A N 1
ATOM 611 C CA . ASP A 1 78 ? 22.75 41.969 21.578 1 33.94 78 ASP A CA 1
ATOM 612 C C . ASP A 1 78 ? 23.969 41.219 22.125 1 33.94 78 ASP A C 1
ATOM 614 O O . ASP A 1 78 ? 24.031 39.969 22.062 1 33.94 78 ASP A O 1
ATOM 618 N N . MET B 1 1 ? 0.093 9.406 -9.828 1 91.19 1 MET B N 1
ATOM 619 C CA . MET B 1 1 ? 0.338 8.117 -9.188 1 91.19 1 MET B CA 1
ATOM 620 C C . MET B 1 1 ? 0.215 6.98 -10.195 1 91.19 1 MET B C 1
ATOM 622 O O . MET B 1 1 ? -0.773 6.895 -10.922 1 91.19 1 MET B O 1
ATOM 626 N N . LYS B 1 2 ? 1.297 6.07 -10.383 1 97.06 2 LYS B N 1
ATOM 627 C CA . LYS B 1 2 ? 1.279 4.934 -11.305 1 97.06 2 LYS B CA 1
ATOM 628 C C . LYS B 1 2 ? 0.268 3.883 -10.859 1 97.06 2 LYS B C 1
ATOM 630 O O . LYS B 1 2 ? 0.055 3.688 -9.664 1 97.06 2 LYS B O 1
ATOM 635 N N . GLN B 1 3 ? -0.312 3.223 -11.906 1 98.44 3 GLN B N 1
ATOM 636 C CA . GLN B 1 3 ? -1.334 2.227 -11.609 1 98.44 3 GLN B CA 1
ATOM 637 C C . GLN B 1 3 ? -0.96 0.864 -12.18 1 98.44 3 GLN B C 1
ATOM 639 O O . GLN B 1 3 ? -0.441 0.776 -13.297 1 98.44 3 GLN B O 1
ATOM 644 N N . TYR B 1 4 ? -1.244 -0.167 -11.453 1 98.62 4 TYR B N 1
ATOM 645 C CA . TYR B 1 4 ? -1.071 -1.549 -11.891 1 98.62 4 TYR B CA 1
ATOM 646 C C . TYR B 1 4 ? -2.332 -2.363 -11.633 1 98.62 4 TYR B C 1
ATOM 648 O O . TYR B 1 4 ? -2.979 -2.211 -10.594 1 98.62 4 TYR B O 1
ATOM 656 N N . PRO B 1 5 ? -2.703 -3.182 -12.602 1 98.69 5 PRO B N 1
ATOM 657 C CA . PRO B 1 5 ? -3.762 -4.141 -12.273 1 98.69 5 PRO B CA 1
ATOM 658 C C . PRO B 1 5 ? -3.328 -5.16 -11.219 1 98.69 5 PRO B C 1
ATOM 660 O O . PRO B 1 5 ? -2.148 -5.512 -11.148 1 98.69 5 PRO B O 1
ATOM 663 N N . SER B 1 6 ? -4.242 -5.551 -10.344 1 98.5 6 SER B N 1
ATOM 664 C CA . SER B 1 6 ? -3.943 -6.516 -9.289 1 98.5 6 SER B CA 1
ATOM 665 C C . SER B 1 6 ? -3.281 -7.766 -9.852 1 98.5 6 SER B C 1
ATOM 667 O O . SER B 1 6 ? -2.445 -8.383 -9.188 1 98.5 6 SER B O 1
ATOM 669 N N . THR B 1 7 ? -3.625 -8.148 -11.117 1 97.88 7 THR B N 1
ATOM 670 C CA . THR B 1 7 ? -3.025 -9.312 -11.758 1 97.88 7 THR B CA 1
ATOM 671 C C . THR B 1 7 ? -1.513 -9.148 -11.875 1 97.88 7 THR B C 1
ATOM 673 O O . THR B 1 7 ? -0.778 -10.133 -11.922 1 97.88 7 THR B O 1
ATOM 676 N N . ASP B 1 8 ? -1.029 -7.918 -11.93 1 98.44 8 ASP B N 1
ATOM 677 C CA . ASP B 1 8 ? 0.406 -7.672 -12.016 1 98.44 8 ASP B CA 1
ATOM 678 C C . ASP B 1 8 ? 1.114 -8.078 -10.727 1 98.44 8 ASP B C 1
ATOM 680 O O . ASP B 1 8 ? 2.311 -8.383 -10.734 1 98.44 8 ASP B O 1
ATOM 684 N N . LEU B 1 9 ? 0.448 -8.094 -9.602 1 98.56 9 LEU B N 1
ATOM 685 C CA . LEU B 1 9 ? 1.03 -8.578 -8.359 1 98.56 9 LEU B CA 1
ATOM 686 C C . LEU B 1 9 ? 1.353 -10.07 -8.453 1 98.56 9 LEU B C 1
ATOM 688 O O . LEU B 1 9 ? 2.328 -10.539 -7.863 1 98.56 9 LEU B O 1
ATOM 692 N N . LYS B 1 10 ? 0.594 -10.734 -9.281 1 96.94 10 LYS B N 1
ATOM 693 C CA . LYS B 1 10 ? 0.82 -12.164 -9.5 1 96.94 10 LYS B CA 1
ATOM 694 C C . LYS B 1 10 ? 1.864 -12.391 -10.586 1 96.94 10 LYS B C 1
ATOM 696 O O . LYS B 1 10 ? 2.732 -13.258 -10.445 1 96.94 10 LYS B O 1
ATOM 701 N N . GLN B 1 11 ? 1.794 -11.586 -11.578 1 97.38 11 GLN B N 1
ATOM 702 C CA . GLN B 1 11 ? 2.527 -11.891 -12.805 1 97.38 11 GLN B CA 1
ATOM 703 C C . GLN B 1 11 ? 3.842 -11.117 -12.859 1 97.38 11 GLN B C 1
ATOM 705 O 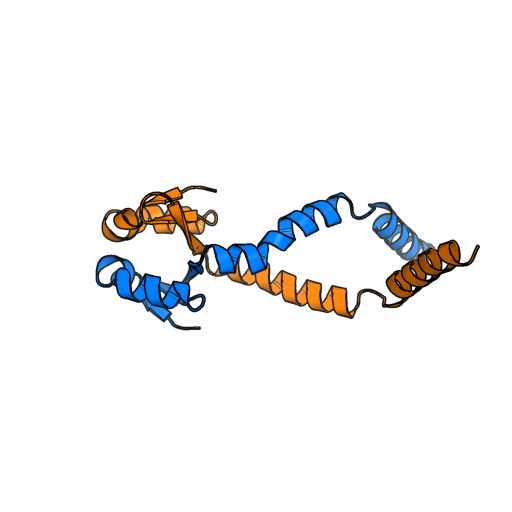O . GLN B 1 11 ? 4.809 -11.57 -13.484 1 97.38 11 GLN B O 1
ATOM 710 N N . ASN B 1 12 ? 3.867 -9.93 -12.352 1 97.94 12 ASN B N 1
ATOM 711 C CA . ASN B 1 12 ? 5 -9.016 -12.453 1 97.94 12 ASN B CA 1
ATOM 712 C C . ASN B 1 12 ? 5.316 -8.367 -11.109 1 97.94 12 ASN B C 1
ATOM 714 O O . ASN B 1 12 ? 5.516 -7.152 -11.031 1 97.94 12 ASN B O 1
ATOM 718 N N . LEU B 1 13 ? 5.352 -9.18 -10.086 1 98.44 13 LEU B N 1
ATOM 719 C CA . LEU B 1 13 ? 5.477 -8.68 -8.719 1 98.44 13 LEU B CA 1
ATOM 720 C C . LEU B 1 13 ? 6.723 -7.812 -8.578 1 98.44 13 LEU B C 1
ATOM 722 O O . LEU B 1 13 ? 6.664 -6.727 -7.996 1 98.44 13 LEU B O 1
ATOM 726 N N . GLY B 1 14 ? 7.863 -8.266 -9.039 1 98.06 14 GLY B N 1
ATOM 727 C CA . GLY B 1 14 ? 9.125 -7.547 -8.93 1 98.06 14 GLY B CA 1
ATOM 728 C C . GLY B 1 14 ? 9.055 -6.121 -9.43 1 98.06 14 GLY B C 1
ATOM 729 O O . GLY B 1 14 ? 9.531 -5.195 -8.773 1 98.06 14 GLY B O 1
ATOM 730 N N . ASP B 1 15 ? 8.461 -5.945 -10.609 1 98.38 15 ASP B N 1
ATOM 731 C CA . ASP B 1 15 ? 8.32 -4.621 -11.211 1 98.38 15 ASP B CA 1
ATOM 732 C C . ASP B 1 15 ? 7.402 -3.734 -10.375 1 98.38 15 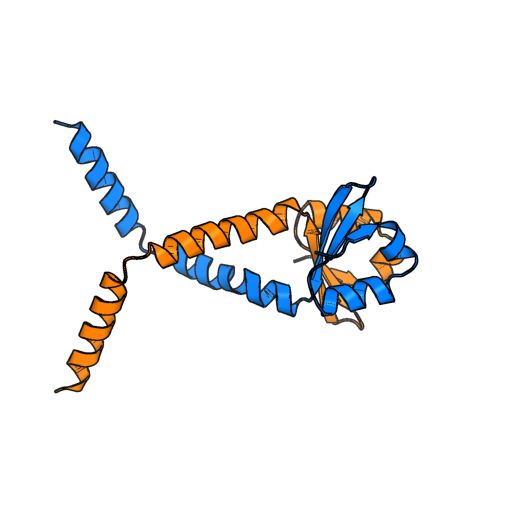ASP B C 1
ATOM 734 O O . ASP B 1 15 ? 7.668 -2.545 -10.203 1 98.38 15 ASP B O 1
ATOM 738 N N . VAL B 1 16 ? 6.316 -4.297 -9.898 1 98.75 16 VAL B N 1
ATOM 739 C CA . VAL B 1 16 ? 5.355 -3.537 -9.102 1 98.75 16 VAL B CA 1
ATOM 740 C C . VAL B 1 16 ? 6.012 -3.084 -7.797 1 98.75 16 VAL B C 1
ATOM 742 O O . VAL B 1 16 ? 5.879 -1.924 -7.402 1 98.75 16 VAL B O 1
ATOM 745 N N . LEU B 1 17 ? 6.766 -3.996 -7.117 1 98.69 17 LEU B N 1
ATOM 746 C CA . LEU B 1 17 ? 7.453 -3.646 -5.879 1 98.69 17 LEU B CA 1
ATOM 747 C C . LEU B 1 17 ? 8.531 -2.602 -6.129 1 98.69 17 LEU B C 1
ATOM 749 O O . LEU B 1 17 ? 8.727 -1.694 -5.3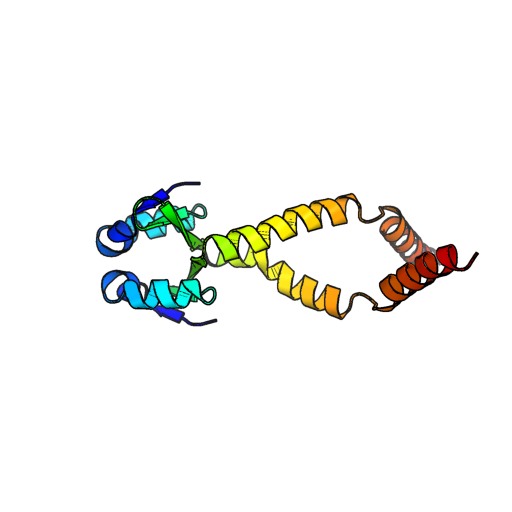16 1 98.69 17 LEU B O 1
ATOM 753 N N . ALA B 1 18 ? 9.234 -2.734 -7.234 1 98.69 18 ALA B N 1
ATOM 754 C CA . ALA B 1 18 ? 10.242 -1.738 -7.586 1 98.69 18 ALA B CA 1
ATOM 755 C C . ALA B 1 18 ? 9.617 -0.358 -7.754 1 98.69 18 ALA B C 1
ATOM 757 O O . ALA B 1 18 ? 10.148 0.638 -7.262 1 98.69 18 ALA B O 1
ATOM 758 N N . ALA B 1 19 ? 8.523 -0.312 -8.43 1 98.75 19 ALA B N 1
ATOM 759 C CA . ALA B 1 19 ? 7.809 0.952 -8.602 1 98.75 19 ALA B CA 1
ATOM 760 C C . ALA B 1 19 ? 7.352 1.514 -7.258 1 98.75 19 ALA B C 1
ATOM 762 O O . ALA B 1 19 ? 7.508 2.707 -6.992 1 98.75 19 ALA B O 1
ATOM 763 N N . ALA B 1 20 ? 6.875 0.677 -6.387 1 98.5 20 ALA B N 1
ATOM 764 C CA . ALA B 1 20 ? 6.379 1.073 -5.074 1 98.5 20 ALA B CA 1
ATOM 765 C C . ALA B 1 20 ? 7.516 1.567 -4.184 1 98.5 20 ALA B C 1
ATOM 767 O O . ALA B 1 20 ? 7.289 2.332 -3.242 1 98.5 20 ALA B O 1
ATOM 768 N N . SER B 1 21 ? 8.719 1.061 -4.469 1 98.31 21 SER B N 1
ATOM 769 C CA . SER B 1 21 ? 9.883 1.497 -3.701 1 98.31 21 SER B CA 1
ATOM 770 C C . SER B 1 21 ? 10.227 2.953 -3.998 1 98.31 21 SER B C 1
ATOM 772 O O . SER B 1 21 ? 10.82 3.639 -3.164 1 98.31 21 SER B O 1
ATOM 774 N N . GLN B 1 22 ? 9.836 3.402 -5.195 1 97.88 22 GLN B N 1
ATOM 775 C CA . GLN B 1 22 ? 10.156 4.766 -5.605 1 97.88 22 GLN B CA 1
ATOM 776 C C . GLN B 1 22 ? 9.07 5.742 -5.18 1 97.88 22 GLN B C 1
ATOM 778 O O . GLN B 1 22 ? 9.359 6.859 -4.746 1 97.88 22 GLN B O 1
ATOM 783 N N . GLN B 1 23 ? 7.852 5.371 -5.352 1 97 23 GLN B N 1
ATOM 784 C CA . GLN B 1 23 ? 6.68 6.156 -4.977 1 97 23 GLN B CA 1
ATOM 785 C C . GLN B 1 23 ? 5.453 5.262 -4.805 1 97 23 GLN B C 1
ATOM 787 O O . GLN B 1 23 ? 5.367 4.195 -5.414 1 97 23 GLN B O 1
ATOM 792 N N . PRO B 1 24 ? 4.496 5.73 -3.998 1 97.19 24 PRO B N 1
ATOM 793 C CA . PRO B 1 24 ? 3.268 4.941 -3.889 1 97.19 24 PRO B CA 1
ATOM 794 C C . PRO B 1 24 ? 2.633 4.645 -5.246 1 97.19 24 PRO B C 1
ATOM 796 O O . PRO B 1 24 ? 2.646 5.5 -6.137 1 97.19 24 PRO B O 1
ATOM 799 N N . VAL B 1 25 ? 2.061 3.416 -5.352 1 98.5 25 VAL B N 1
ATOM 800 C CA . VAL B 1 25 ? 1.365 3.039 -6.578 1 98.5 25 VAL B CA 1
ATOM 801 C C . VAL B 1 25 ? -0.039 2.539 -6.246 1 98.5 25 VAL B C 1
ATOM 803 O O . VAL B 1 25 ? -0.271 1.999 -5.16 1 98.5 25 VAL B O 1
ATOM 806 N N . SER B 1 26 ? -0.917 2.73 -7.188 1 98.5 26 SER B N 1
ATOM 807 C CA . SER B 1 26 ? -2.281 2.242 -7.012 1 98.5 26 SER B CA 1
ATOM 808 C C . SER B 1 26 ? -2.461 0.864 -7.641 1 98.5 26 SER B C 1
ATOM 810 O O . SER B 1 26 ? -1.921 0.59 -8.719 1 98.5 26 SER B O 1
ATOM 812 N N . ILE B 1 27 ? -3.092 0.052 -6.965 1 98.88 27 ILE B N 1
ATOM 813 C CA . ILE B 1 27 ? -3.471 -1.268 -7.453 1 98.88 27 ILE B CA 1
ATOM 814 C C . ILE B 1 27 ? -4.949 -1.271 -7.836 1 98.88 27 ILE B C 1
ATOM 816 O O . ILE B 1 27 ? -5.809 -0.927 -7.02 1 98.88 27 ILE B O 1
ATOM 820 N N . THR B 1 28 ? -5.215 -1.638 -9.109 1 98.75 28 THR B N 1
ATOM 821 C CA . THR B 1 28 ? -6.594 -1.621 -9.594 1 98.75 28 THR B CA 1
ATOM 822 C C . THR B 1 28 ? -7.199 -3.02 -9.555 1 98.75 28 THR B C 1
ATOM 824 O O . THR B 1 28 ? -6.5 -4.012 -9.766 1 98.75 28 THR B O 1
ATOM 827 N N . ARG B 1 29 ? -8.352 -3.07 -9.172 1 97.75 29 ARG B N 1
ATOM 828 C CA . ARG B 1 29 ? -9.227 -4.227 -9.32 1 97.75 29 ARG B CA 1
ATOM 829 C C . ARG B 1 29 ? -10.461 -3.877 -10.148 1 97.75 29 ARG B C 1
ATOM 831 O O . ARG B 1 29 ? -11.109 -2.859 -9.906 1 97.75 29 ARG B O 1
ATOM 838 N N . HIS B 1 30 ? -10.773 -4.742 -11.055 1 96.75 30 HIS B N 1
ATOM 839 C CA . HIS B 1 30 ? -11.875 -4.484 -11.977 1 96.75 30 HIS B CA 1
ATOM 840 C C . HIS B 1 30 ? -11.75 -3.1 -12.602 1 96.75 30 HIS B C 1
ATOM 842 O O . HIS B 1 30 ? -12.719 -2.334 -12.625 1 96.75 30 HIS B O 1
ATOM 848 N N . ASN B 1 31 ? -10.609 -2.783 -12.875 1 96.5 31 ASN B N 1
ATOM 849 C CA . ASN B 1 31 ? -10.242 -1.591 -13.633 1 96.5 31 ASN B CA 1
ATOM 850 C C . ASN B 1 31 ? -10.438 -0.32 -12.812 1 96.5 31 ASN B C 1
ATOM 852 O O . ASN B 1 31 ? -10.531 0.775 -13.367 1 96.5 31 ASN B O 1
ATOM 856 N N . LYS B 1 32 ? -10.57 -0.388 -11.555 1 97.94 32 LYS B N 1
ATOM 857 C CA . LYS B 1 32 ? -10.68 0.75 -10.648 1 97.94 32 LYS B CA 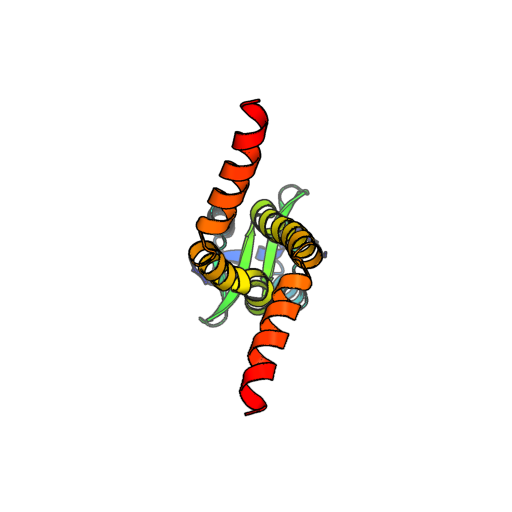1
ATOM 858 C C . LYS B 1 32 ? -9.609 0.688 -9.562 1 97.94 32 LYS B C 1
ATOM 860 O O . LYS B 1 32 ? -9.336 -0.383 -9.016 1 97.94 32 LYS B O 1
ATOM 865 N N . PRO B 1 33 ? -9.039 1.845 -9.25 1 98.44 33 PRO B N 1
ATOM 866 C CA . PRO B 1 33 ? -8.102 1.837 -8.125 1 98.44 33 PRO B CA 1
ATOM 867 C C . PRO B 1 33 ? -8.758 1.438 -6.812 1 98.44 33 PRO B C 1
ATOM 869 O O . PRO B 1 33 ? -9.773 2.018 -6.426 1 98.44 33 PRO B O 1
ATOM 872 N N . ARG B 1 34 ? -8.195 0.449 -6.137 1 98.62 34 ARG B N 1
ATOM 873 C CA . ARG B 1 34 ? -8.812 -0.029 -4.906 1 98.62 34 ARG B CA 1
ATOM 874 C C . ARG B 1 34 ? -7.809 -0.063 -3.76 1 98.62 34 ARG B C 1
ATOM 876 O O . ARG B 1 34 ? -8.188 0.01 -2.59 1 98.62 34 ARG B O 1
ATOM 883 N N . TYR B 1 35 ? -6.527 -0.163 -4.043 1 98.69 35 TYR B N 1
ATOM 884 C CA . TYR B 1 35 ? -5.48 -0.297 -3.035 1 98.69 35 TYR B CA 1
ATOM 885 C C . TYR B 1 35 ? -4.289 0.592 -3.367 1 98.69 35 TYR B C 1
ATOM 887 O O . TYR B 1 35 ? -4.168 1.091 -4.488 1 98.69 35 TYR B O 1
ATOM 895 N N . VAL B 1 36 ? -3.48 0.818 -2.379 1 98.38 36 VAL B N 1
ATOM 896 C CA . VAL B 1 36 ? -2.205 1.505 -2.551 1 98.38 36 VAL B CA 1
ATOM 897 C C . VAL B 1 36 ? -1.083 0.67 -1.939 1 98.38 36 VAL B C 1
ATOM 899 O O . VAL B 1 36 ? -1.235 0.117 -0.848 1 98.38 36 VAL B O 1
ATOM 902 N N . LEU B 1 37 ? -0.069 0.53 -2.67 1 98.75 37 LEU B N 1
ATOM 903 C CA . LEU B 1 37 ? 1.167 -0.123 -2.254 1 98.75 37 LEU B CA 1
ATOM 904 C C . LEU B 1 37 ? 2.316 0.877 -2.189 1 98.75 37 LEU B C 1
ATOM 906 O O . LEU B 1 37 ? 2.5 1.678 -3.109 1 98.75 37 LEU B O 1
ATOM 910 N N . MET B 1 38 ? 3.027 0.862 -1.098 1 97.88 38 MET B N 1
ATOM 911 C CA . MET B 1 38 ? 4.141 1.791 -0.93 1 97.88 38 MET B CA 1
ATOM 912 C C . MET B 1 38 ? 5.227 1.188 -0.043 1 97.88 38 MET B C 1
ATOM 914 O O . MET B 1 38 ? 4.996 0.177 0.624 1 97.88 38 MET B O 1
ATOM 918 N N . SER B 1 39 ? 6.371 1.812 -0.049 1 98.38 39 SER B N 1
ATOM 919 C CA . SER B 1 39 ? 7.438 1.347 0.832 1 98.38 39 SER B CA 1
ATOM 920 C C . SER B 1 39 ? 7.105 1.618 2.295 1 98.38 39 SER B C 1
ATOM 922 O O . SER B 1 39 ? 6.363 2.553 2.605 1 98.38 39 SER B O 1
ATOM 924 N N . ILE B 1 40 ? 7.637 0.848 3.098 1 97.12 40 ILE B N 1
ATOM 925 C CA . ILE B 1 40 ? 7.43 1.031 4.527 1 97.12 40 ILE B CA 1
ATOM 926 C C . ILE B 1 40 ? 8 2.379 4.965 1 97.12 40 ILE B C 1
ATOM 928 O O . ILE B 1 40 ? 7.441 3.041 5.844 1 97.12 40 ILE B O 1
ATOM 932 N N . GLU B 1 41 ? 9.062 2.783 4.402 1 94.69 41 GLU B N 1
ATOM 933 C CA . GLU B 1 41 ? 9.664 4.078 4.707 1 94.69 41 GLU B CA 1
ATOM 934 C C . GLU B 1 41 ? 8.711 5.223 4.355 1 94.69 41 GLU B C 1
ATOM 936 O O . GLU B 1 41 ? 8.531 6.148 5.148 1 94.69 41 GLU B O 1
ATOM 941 N N . ALA B 1 42 ? 8.109 5.164 3.201 1 92.38 42 ALA B N 1
ATOM 942 C CA . ALA B 1 42 ? 7.148 6.18 2.781 1 92.38 42 ALA B CA 1
ATOM 943 C C . ALA B 1 42 ? 5.941 6.207 3.713 1 92.38 42 ALA B C 1
ATOM 945 O O . ALA B 1 42 ? 5.434 7.281 4.047 1 92.38 42 ALA B O 1
ATOM 946 N N . TYR B 1 43 ? 5.527 5.082 4.086 1 93.38 43 TYR B N 1
ATOM 947 C CA . TYR B 1 43 ? 4.395 4.957 4.996 1 93.38 43 TYR B CA 1
ATOM 948 C C . TYR B 1 43 ? 4.703 5.598 6.344 1 93.38 43 TYR B C 1
ATOM 950 O O . TYR B 1 43 ? 3.922 6.406 6.848 1 93.38 43 TYR B O 1
ATOM 958 N N . GLU B 1 44 ? 5.871 5.309 6.93 1 88.88 44 GLU B N 1
ATOM 959 C CA . GLU B 1 44 ? 6.277 5.812 8.234 1 88.88 44 GLU B CA 1
ATOM 960 C C . GLU B 1 44 ? 6.516 7.32 8.195 1 88.88 44 GLU B C 1
ATOM 962 O O . GLU B 1 44 ? 6.25 8.023 9.172 1 88.88 44 GLU B O 1
ATOM 967 N N . ALA B 1 45 ? 7.066 7.766 7.129 1 84.88 45 ALA B N 1
ATOM 968 C CA . ALA B 1 45 ? 7.34 9.195 6.973 1 84.88 45 ALA B CA 1
ATOM 969 C C . ALA B 1 45 ? 6.047 10 7.02 1 84.88 45 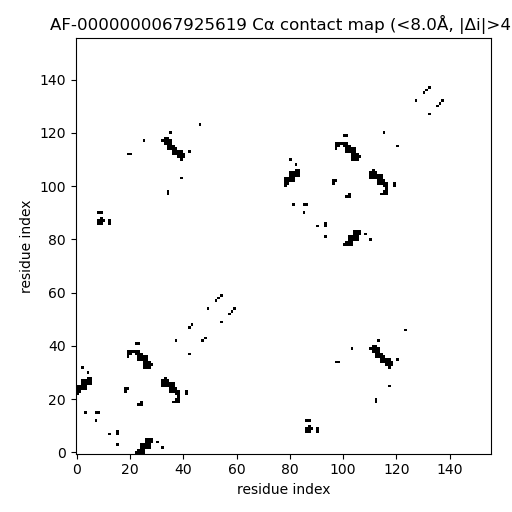ALA B C 1
ATOM 971 O O . ALA B 1 45 ? 6.043 11.156 7.465 1 84.88 45 ALA B O 1
ATOM 972 N N . ARG B 1 46 ? 5.078 9.469 6.617 1 76.44 46 ARG B N 1
ATOM 973 C CA . ARG B 1 46 ? 3.795 10.156 6.562 1 76.44 46 ARG B CA 1
ATOM 974 C C . ARG B 1 46 ? 3.084 10.102 7.91 1 76.44 46 ARG B C 1
ATOM 976 O O . ARG B 1 46 ? 2.234 10.945 8.211 1 76.44 46 ARG B O 1
ATOM 983 N N . PHE B 1 47 ? 3.281 9.102 8.648 1 68.56 47 PHE B N 1
ATOM 984 C CA . PHE B 1 47 ? 2.768 9.031 10.016 1 68.56 47 PHE B CA 1
ATOM 985 C C . PHE B 1 47 ? 3.605 9.891 10.953 1 68.56 47 PHE B C 1
ATOM 987 O O . PHE B 1 47 ? 3.088 10.43 11.93 1 68.56 47 PHE B O 1
ATOM 994 N N . ALA B 1 48 ? 4.91 9.719 10.805 1 59.44 48 ALA B N 1
ATOM 995 C CA . ALA B 1 48 ? 5.754 10.57 11.633 1 59.44 48 ALA B CA 1
ATOM 996 C C . ALA B 1 48 ? 5.336 12.039 11.516 1 59.44 48 ALA B C 1
ATOM 998 O O . ALA B 1 48 ? 5.379 12.781 12.492 1 59.44 48 ALA B O 1
ATOM 999 N N . ASP B 1 49 ? 4.906 12.25 10.305 1 54.72 49 ASP B N 1
ATOM 1000 C CA . ASP B 1 49 ? 4.441 13.617 10.102 1 54.72 49 ASP B CA 1
ATOM 1001 C C . ASP B 1 49 ? 3.154 13.875 10.883 1 54.72 49 ASP B C 1
ATOM 1003 O O . ASP B 1 49 ? 2.947 14.977 11.398 1 54.72 49 ASP B O 1
ATOM 1007 N N . ASP B 1 50 ? 2.375 12.805 10.961 1 53.91 50 ASP B N 1
ATOM 1008 C CA . ASP B 1 50 ? 1.146 12.953 11.734 1 53.91 50 ASP B CA 1
ATOM 1009 C C . ASP B 1 50 ? 1.453 13.203 13.203 1 53.91 50 ASP B C 1
ATOM 1011 O O . ASP B 1 50 ? 0.742 13.961 13.875 1 53.91 50 ASP B O 1
ATOM 1015 N N . SER B 1 51 ? 2.379 12.43 13.648 1 55 51 SER B N 1
ATOM 1016 C CA . SER B 1 51 ? 2.764 12.648 15.039 1 55 51 SER B CA 1
ATOM 1017 C C . SER B 1 51 ? 3.244 14.086 15.258 1 55 51 SER B C 1
ATOM 1019 O O . SER B 1 51 ? 2.924 14.703 16.281 1 55 51 SER B O 1
ATOM 1021 N N . ARG B 1 52 ? 3.939 14.5 14.25 1 52.22 52 ARG B N 1
ATOM 1022 C CA . ARG B 1 52 ? 4.395 15.883 14.367 1 52.22 52 ARG B CA 1
ATOM 1023 C C . ARG B 1 52 ? 3.227 16.859 14.242 1 52.22 52 ARG B C 1
ATOM 1025 O O . ARG B 1 52 ? 3.174 17.859 14.945 1 52.22 52 ARG B O 1
ATOM 1032 N N . ARG B 1 53 ? 2.375 16.422 13.352 1 51.41 53 ARG B N 1
ATOM 1033 C CA . ARG B 1 53 ? 1.211 17.281 13.211 1 51.41 53 ARG B CA 1
ATOM 1034 C C . ARG B 1 53 ? 0.343 17.234 14.461 1 51.41 53 ARG B C 1
ATOM 1036 O O . ARG B 1 53 ? -0.159 18.281 14.914 1 51.41 53 ARG B O 1
ATOM 1043 N N . ALA B 1 54 ? 0.13 16.125 14.922 1 53.19 54 ALA B N 1
ATOM 1044 C CA . ALA B 1 54 ? -0.604 16 16.172 1 53.19 54 ALA B CA 1
ATOM 1045 C C . ALA B 1 54 ? 0.068 16.797 17.297 1 53.19 54 ALA B C 1
ATOM 1047 O O . ALA B 1 54 ? -0.608 17.453 18.094 1 53.19 54 ALA B O 1
ATOM 1048 N N . TYR B 1 55 ? 1.328 16.703 17.203 1 50.72 55 TYR B N 1
ATOM 1049 C CA . TYR B 1 55 ? 2.07 17.5 18.172 1 50.72 55 TYR B CA 1
ATOM 1050 C C . TYR B 1 55 ? 1.941 18.984 17.875 1 50.72 55 TYR B C 1
ATOM 1052 O O . TYR B 1 55 ? 1.82 19.812 18.781 1 50.72 55 TYR B O 1
ATOM 1060 N N . ALA B 1 56 ? 1.959 19.219 16.594 1 49.47 56 ALA B N 1
ATOM 1061 C CA . ALA B 1 56 ? 1.806 20.609 16.188 1 49.47 56 ALA B CA 1
ATOM 1062 C C . ALA B 1 56 ? 0.38 21.094 16.438 1 49.47 56 ALA B C 1
ATOM 1064 O O . ALA B 1 56 ? 0.166 22.25 16.812 1 49.47 56 ALA B O 1
ATOM 1065 N N . ALA B 1 57 ? -0.559 20.234 16.078 1 48.94 57 ALA B N 1
ATOM 1066 C CA . ALA B 1 57 ? -1.951 20.578 16.344 1 48.94 57 ALA B CA 1
ATOM 1067 C C . ALA B 1 57 ? -2.195 20.719 17.844 1 48.94 57 ALA B C 1
ATOM 1069 O O . ALA B 1 57 ? -2.957 21.594 18.281 1 48.94 57 ALA B O 1
ATOM 1070 N N . LYS B 1 58 ? -1.657 19.766 18.516 1 48.19 58 LYS B N 1
ATOM 1071 C CA . LYS B 1 58 ? -1.769 19.859 19.969 1 48.19 58 LYS B CA 1
ATOM 1072 C C . LYS B 1 58 ? -1.021 21.078 20.5 1 48.19 58 LYS B C 1
ATOM 1074 O O . LYS B 1 58 ? -1.456 21.719 21.453 1 48.19 58 LYS B O 1
ATOM 1079 N N . ASP B 1 59 ? 0.034 21.297 19.797 1 44.94 59 ASP B N 1
ATOM 1080 C CA . ASP B 1 59 ? 0.819 22.453 20.219 1 44.94 59 ASP B CA 1
ATOM 1081 C C . ASP B 1 59 ? 0.406 23.703 19.453 1 44.94 59 ASP B C 1
ATOM 1083 O O . ASP B 1 59 ? 0.968 24.781 19.656 1 44.94 59 ASP B O 1
ATOM 1087 N N . ALA B 1 60 ? -0.486 23.484 18.359 1 44.78 60 ALA B N 1
ATOM 1088 C CA . ALA B 1 60 ? -1.035 24.672 17.703 1 44.78 60 ALA B CA 1
ATOM 1089 C C . ALA B 1 60 ? -1.822 25.531 18.688 1 44.78 60 ALA B C 1
ATOM 1091 O O . ALA B 1 60 ? -2.627 25.016 19.469 1 44.78 60 ALA B O 1
ATOM 1092 N N . PRO B 1 61 ? -1.469 26.688 19.047 1 41.62 61 PRO B N 1
ATOM 1093 C CA . PRO B 1 61 ? -2.072 27.516 20.094 1 41.62 61 PRO B CA 1
ATOM 1094 C C . PRO B 1 61 ? -3.59 27.609 19.953 1 41.62 61 PRO B C 1
ATOM 1096 O O . PRO B 1 61 ? -4.102 27.938 18.875 1 41.62 61 PRO B O 1
ATOM 1099 N N . VAL B 1 62 ? -4.441 26.906 20.656 1 44.56 62 VAL B N 1
ATOM 1100 C CA . VAL B 1 62 ? -5.863 27.078 20.922 1 44.56 62 VAL B CA 1
ATOM 1101 C C . VAL B 1 62 ? -6.234 28.547 20.812 1 44.56 62 VAL B C 1
ATOM 1103 O O . VAL B 1 62 ? -7.395 28.891 20.562 1 44.56 62 VAL B O 1
ATOM 1106 N N . GLU B 1 63 ? -5.289 29.391 21.094 1 42.12 63 GLU B N 1
ATOM 1107 C CA . GLU B 1 63 ? -5.48 30.828 21.172 1 42.12 63 GLU B CA 1
ATOM 1108 C C . GLU B 1 63 ? -5.816 31.406 19.797 1 42.12 63 GLU B C 1
ATOM 1110 O O . GLU B 1 63 ? -6.582 32.375 19.703 1 42.12 63 GLU B O 1
ATOM 1115 N N . HIS B 1 64 ? -5.25 30.844 18.719 1 45.59 64 HIS B N 1
ATOM 1116 C CA . HIS B 1 64 ? -5.562 31.438 17.422 1 45.59 64 HIS B CA 1
ATOM 1117 C C . HIS B 1 64 ? -6.949 31.031 16.938 1 45.59 64 HIS B C 1
ATOM 1119 O O . HIS B 1 64 ? -7.625 31.797 16.25 1 45.59 64 HIS B O 1
ATOM 1125 N N . VAL B 1 65 ? -7.344 29.875 17.344 1 45.81 65 VAL B N 1
ATOM 1126 C CA . VAL B 1 65 ? -8.695 29.469 16.984 1 45.81 65 VAL B CA 1
ATOM 1127 C C . VAL B 1 65 ? -9.711 30.234 17.828 1 45.81 65 VAL B C 1
ATOM 1129 O O . VAL B 1 65 ? -10.773 30.625 17.344 1 45.81 65 VAL B O 1
ATOM 1132 N N . GLU B 1 66 ? -9.422 30.312 19.109 1 41.53 66 GLU B N 1
ATOM 1133 C CA . GLU B 1 66 ? -10.289 31.094 19.984 1 41.53 66 GLU B CA 1
ATOM 1134 C C . GLU B 1 66 ? -10.375 32.531 19.516 1 41.53 66 GLU B C 1
ATOM 1136 O O . GLU B 1 66 ? -11.414 33.188 19.656 1 41.53 66 GLU B O 1
ATOM 1141 N N . MET B 1 67 ? -9.273 33.062 18.922 1 41.94 67 MET B N 1
ATOM 1142 C CA . MET B 1 67 ? -9.289 34.438 18.438 1 41.94 67 MET B CA 1
ATOM 1143 C C . MET B 1 67 ? -10.133 34.562 17.172 1 41.94 67 MET B C 1
ATOM 1145 O O . MET B 1 67 ? -10.836 35.562 16.984 1 41.94 67 MET B O 1
ATOM 1149 N N . LEU B 1 68 ? -10.18 33.469 16.391 1 46.75 68 LEU B N 1
ATOM 1150 C CA . LEU B 1 68 ? -10.977 33.531 15.18 1 46.75 68 LEU B CA 1
ATOM 1151 C C . LEU B 1 68 ? -12.461 33.344 15.492 1 46.75 68 LEU B C 1
ATOM 1153 O O . LEU B 1 68 ? -13.312 34 14.883 1 46.75 68 LEU B O 1
ATOM 1157 N N . GLU B 1 69 ? -12.711 32.406 16.406 1 47.06 69 GLU B N 1
ATOM 1158 C CA . GLU B 1 69 ? -14.102 32.219 16.781 1 47.06 69 GLU B CA 1
ATOM 1159 C C . GLU B 1 69 ? -14.68 33.438 17.453 1 47.06 69 GLU B C 1
ATOM 1161 O O . GLU B 1 69 ? -15.844 33.812 17.234 1 47.06 69 GLU B O 1
ATOM 1166 N N . GLU B 1 70 ? -13.898 34.062 18.203 1 42.91 70 GLU B N 1
ATOM 1167 C CA . GLU B 1 70 ? -14.336 35.312 18.844 1 42.91 70 GLU B CA 1
ATOM 1168 C C . GLU B 1 70 ? -14.516 36.406 17.812 1 42.91 70 GLU B C 1
ATOM 1170 O O . GLU B 1 70 ? -15.461 37.219 17.906 1 42.91 70 GLU B O 1
ATOM 1175 N N . TYR B 1 71 ? -13.734 36.375 16.75 1 42.09 71 TYR B N 1
ATOM 1176 C CA . TYR B 1 71 ? -13.891 37.406 15.719 1 42.09 71 TYR B CA 1
ATOM 1177 C C . TYR B 1 71 ? -15.125 37.156 14.859 1 42.09 71 TYR B C 1
ATOM 1179 O O . TYR B 1 71 ? -15.828 38.094 14.469 1 42.09 71 TYR B O 1
ATOM 1187 N N . ALA B 1 72 ? -15.5 35.938 14.672 1 47.5 72 ALA B N 1
ATOM 1188 C CA . ALA B 1 72 ? -16.688 35.625 13.867 1 47.5 72 ALA B CA 1
ATOM 1189 C C . ALA B 1 72 ? -17.953 35.781 14.68 1 47.5 72 ALA B C 1
ATOM 1191 O O . ALA B 1 72 ? -19.016 36.125 14.125 1 47.5 72 ALA B O 1
ATOM 1192 N N . ALA B 1 73 ? -17.938 35.438 15.797 1 47.44 73 ALA B N 1
ATOM 1193 C CA . ALA B 1 73 ? -19.125 35.594 16.625 1 47.44 73 ALA B CA 1
ATOM 1194 C C . ALA B 1 73 ? -19.484 37.062 16.781 1 47.44 73 ALA B C 1
ATOM 1196 O O . ALA B 1 73 ? -20.641 37.438 17.016 1 47.44 73 ALA B O 1
ATOM 1197 N N . GLY B 1 74 ? -18.438 37.812 16.812 1 46.59 74 GLY B N 1
ATOM 1198 C CA . GLY B 1 74 ? -18.766 39.219 17 1 46.59 74 GLY B CA 1
ATOM 1199 C C . GLY B 1 74 ? -19.562 39.812 15.859 1 46.59 74 GLY B C 1
ATOM 1200 O O . GLY B 1 74 ? -20.125 40.906 15.984 1 46.59 74 GLY B O 1
ATOM 1201 N N 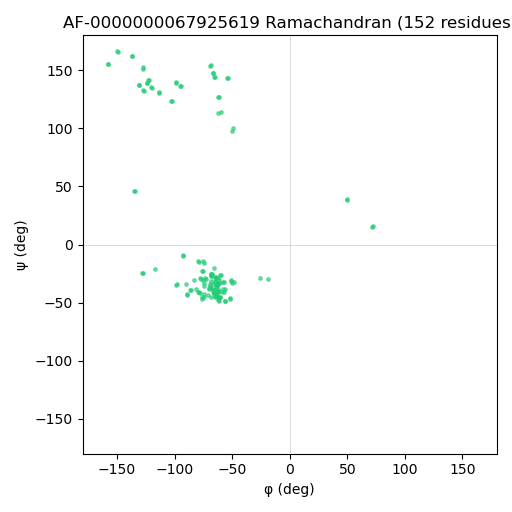. GLU B 1 75 ? -19.391 39.281 14.68 1 47.94 75 GLU B N 1
ATOM 1202 C CA . GLU B 1 75 ? -20.094 39.969 13.609 1 47.94 75 GLU B CA 1
ATOM 1203 C C . GLU B 1 75 ? -21.578 39.656 13.633 1 47.94 75 GLU B C 1
ATOM 1205 O O . GLU B 1 75 ? -22.359 40.344 12.953 1 47.94 75 GLU B O 1
ATOM 1210 N N . SER B 1 76 ? -21.891 38.5 14.258 1 47.47 76 SER B N 1
ATOM 1211 C CA . SER B 1 76 ? -23.328 38.312 14.125 1 47.47 76 SER B CA 1
ATOM 1212 C C . SER B 1 76 ? -24.094 39.188 15.125 1 47.47 76 SER B C 1
ATOM 1214 O O . SER B 1 76 ? -25.328 39.156 15.141 1 47.47 76 SER B O 1
ATOM 1216 N N . ARG B 1 77 ? -23.422 39.719 16.125 1 45.91 77 ARG B N 1
ATOM 1217 C CA . ARG B 1 77 ? -24.281 40.438 17.062 1 45.91 77 ARG B CA 1
ATOM 1218 C C . ARG B 1 77 ? -24.75 41.781 16.469 1 45.91 77 ARG B C 1
ATOM 1220 O O . ARG B 1 77 ? -25.734 42.344 16.922 1 45.91 77 ARG B O 1
ATOM 1227 N N . ASP B 1 78 ? -24.188 42.344 15.43 1 33.88 78 ASP B N 1
ATOM 1228 C CA . ASP B 1 78 ? -24.922 43.531 15.039 1 33.88 78 ASP B CA 1
ATOM 1229 C C . ASP B 1 78 ? -26.156 43.188 14.219 1 33.88 78 ASP B C 1
ATOM 1231 O O . ASP B 1 78 ? -26.172 42.188 13.508 1 33.88 78 ASP B O 1
#

Solvent-accessible surface area (backbone atoms only — not comparable to full-atom values): 8327 Å² total; per-residue (Å²): 124,58,76,41,52,52,66,38,43,50,74,40,37,68,62,54,52,55,50,14,63,76,41,58,27,32,30,18,54,94,89,34,78,47,26,34,34,25,22,38,66,59,49,42,70,67,44,47,51,45,60,52,41,50,49,40,55,72,62,42,64,66,60,61,55,53,52,48,50,53,55,54,54,56,60,65,72,107,125,57,76,41,54,53,66,38,42,52,75,41,37,69,62,53,51,53,48,15,64,75,41,60,26,32,30,18,54,95,87,36,78,47,26,35,34,24,21,38,65,61,55,49,56,56,46,54,45,43,54,48,41,50,48,42,57,70,61,41,62,66,61,60,54,53,51,48,54,54,56,54,55,56,61,64,71,106

Nearest PDB structures (foldseek):
  3k33-assembly1_C-2  TM=6.303E-01  e=6.602E-03  Punavirus P1
  4noc-assembly1_A  TM=6.304E-01  e=1.866E+00  Kribbella flavida DSM 17836
  2ja3-assembly3_E  TM=4.360E-01  e=7.118E-01  Homo sapiens
  2ja3-assembly2_D  TM=4.421E-01  e=1.235E+00  Homo sapiens
  8vux-assembly1_B  TM=2.827E-01  e=5.239E+00  Homo sapiens

Foldseek 3Di:
DAEDEPVCCVVVVVVVVVVQAVPKYFYDDPNHGDDIHHDPVVVCVVCVCVVVVVVVVVVVPPVVVVVVVVVVVVVVVD/DAEDEPVCCVVVVVVQVVVQAVPKYFYDDPRHGDDIHHDPVVVVVVVVVVVVVVVCVVVVPPVVVVVVVVVVVVVVVD

Secondary structure (DSSP, 8-state):
-EEEETHHHHHSHHHHHHHHHHS-EEEEETTEEEEEEEEHHHHHHHHHHHHHHHHHHHSS-HHHHHHHHHHHHHHH--/-EEEETHHHHHSHHHHHHHHHHS-EEEEETTEEEEEEEEHHHHHHHHHHHHHHHHHHHSS-HHHHHHHHHHHHHHH--

InterPro domains:
  IPR006442 Type II toxin-antitoxin system, antitoxin Phd/YefM [PF02604] (1-46)
  IPR036165 YefM-like superfamily [SSF143120] (1-47)

Radius of gyration: 21.62 Å; Cα contacts (8 Å, |Δi|>4): 182; chains: 2; bounding box: 48×61×35 Å

Sequence (156 aa):
MKQYPSTDLKQNLGDVLAAASQQPVSITRHNKPRYVLMSIEAYEARFADDSRRAYAAKDAPVEHVEMLEEYAAGESRDMKQYPSTDLKQNLGDVLAAASQQPVSITRHNKPRYVLMSIEAYEARFADDSRRAYAAKDAPVEHVEMLEEYAAGESRD